Protein AF-A0A3C8C8H2-F1 (afdb_monomer)

Solvent-accessible surface area (backbone atoms only — not comparable to full-atom values): 7443 Å² total; per-residue (Å²): 111,68,68,71,40,81,78,47,74,49,78,58,94,94,39,80,49,74,40,78,46,63,72,47,72,52,88,31,94,86,50,86,67,56,63,61,76,39,79,44,82,46,69,52,79,48,66,48,71,90,78,66,39,55,88,90,48,55,52,71,55,71,81,40,79,45,69,41,78,68,80,78,63,72,58,73,73,54,47,59,62,52,52,51,49,53,52,52,52,50,52,52,49,53,54,50,49,55,53,52,53,50,51,38,46,76,68,65,78,45,84,79,80,78,78,84,130

Secondary structure (DSSP, 8-state):
----EEEEEEEETTEEEEEEE--SS---TTSPP--TTSEEEE--EE--GGGT--TT-SEEPPPEEEEPPPPPPTHHHHHHHHHHHHHHHHHHHHHHHHHHHHHHHHTTSSPPPPPP-

Sequence (117 aa):
EGKVEVVDSIYKQGRVKILFKRSLATEGEFDVQIPTEQFIPVAFLQWAGRDKESDEHMAISTWYYTILKPALPQSLYYMPPIIAAIFVCFQGWVIWMTKRTRKMYDEGKIRRDEVPK

Mean predicted aligned error: 9.24 Å

Nearest PDB structures (foldseek):
  3ako-assembly4_H  TM=2.777E-01  e=4.490E+00  Plant transformation vector pSITEII-4C1
  7liy-assembly1_A  TM=2.899E-01  e=4.227E+00  Porphyridium purpureum
  3ako-assembly2_D  TM=2.857E-01  e=7.719E+00  Plant transformation vector pSITEII-4C1

Radius of gyration: 32.51 Å; Cα contacts (8 Å, |Δi|>4): 106; chains: 1; bounding box: 71×27×81 Å

Foldseek 3Di:
DWDKDFPDWDDDDNDIDTDIDTDQDDDDPPDDHRDAPDWDKDKDWDDDVVVPADDPRTDIGDIDTDHHHDDDPPCVVPVVVVVVVVVVVVVVVVVVVVVVVVVCVVVVVDDDDDDDD

pLDDT: mean 89.85, std 9.24, range [54.38, 98.31]

Structure (mmCIF, N/CA/C/O backbone):
data_AF-A0A3C8C8H2-F1
#
_entry.id   AF-A0A3C8C8H2-F1
#
loop_
_atom_site.group_PDB
_atom_site.id
_atom_site.type_symbol
_atom_site.label_atom_id
_atom_site.label_alt_id
_atom_site.label_comp_id
_atom_site.label_asym_id
_atom_site.label_entity_id
_atom_site.label_seq_id
_atom_site.pdbx_PDB_ins_code
_atom_site.Cartn_x
_atom_site.Cartn_y
_atom_site.Cartn_z
_atom_site.occupancy
_atom_site.B_iso_or_equiv
_atom_site.auth_seq_id
_atom_site.auth_comp_id
_atom_site.auth_asym_id
_atom_site.auth_atom_id
_atom_site.pdbx_PDB_model_num
ATOM 1 N N . GLU A 1 1 ? 18.913 -10.543 -1.395 1.00 54.38 1 GLU A N 1
ATOM 2 C CA . GLU A 1 1 ? 18.556 -9.693 -2.547 1.00 54.38 1 GLU A CA 1
ATOM 3 C C . GLU A 1 1 ? 17.043 -9.525 -2.594 1.00 54.38 1 GLU A C 1
ATOM 5 O O . GLU A 1 1 ? 16.314 -10.517 -2.546 1.00 54.38 1 GLU A O 1
ATOM 10 N N . GLY A 1 2 ? 16.560 -8.286 -2.587 1.00 61.81 2 GLY A N 1
ATOM 11 C CA . GLY A 1 2 ? 15.137 -7.970 -2.654 1.00 61.81 2 GLY A CA 1
ATOM 12 C C . GLY A 1 2 ? 14.495 -8.421 -3.962 1.00 61.81 2 GLY A C 1
ATOM 13 O O . GLY A 1 2 ? 14.489 -7.674 -4.935 1.00 61.81 2 GLY A O 1
ATOM 14 N N . LYS A 1 3 ? 13.929 -9.632 -3.993 1.00 80.62 3 LYS A N 1
ATOM 15 C CA . LYS A 1 3 ? 13.288 -10.186 -5.191 1.00 80.62 3 LYS A CA 1
ATOM 16 C C . LYS A 1 3 ? 12.089 -9.326 -5.610 1.00 80.62 3 LYS A C 1
ATOM 18 O O . LYS A 1 3 ? 11.079 -9.271 -4.907 1.00 80.62 3 LYS A O 1
ATOM 23 N N . VAL A 1 4 ? 12.209 -8.663 -6.758 1.00 88.81 4 VAL A N 1
ATOM 24 C CA . VAL A 1 4 ? 11.093 -7.998 -7.439 1.00 88.81 4 VAL A CA 1
ATOM 25 C C . VAL A 1 4 ? 10.365 -9.037 -8.286 1.00 88.81 4 VAL A C 1
ATOM 27 O O . VAL A 1 4 ? 10.983 -9.782 -9.042 1.00 88.81 4 VAL A O 1
ATOM 30 N N . GLU A 1 5 ? 9.048 -9.091 -8.155 1.00 93.62 5 GLU A N 1
ATOM 31 C CA . GLU A 1 5 ? 8.168 -9.979 -8.904 1.00 93.62 5 GLU A CA 1
ATOM 32 C C . GLU A 1 5 ? 7.292 -9.163 -9.859 1.00 93.62 5 GLU A C 1
ATOM 34 O O . GLU A 1 5 ? 6.744 -8.122 -9.485 1.00 93.62 5 GLU A O 1
ATOM 39 N N . VAL A 1 6 ? 7.140 -9.649 -11.091 1.00 94.12 6 VAL A N 1
ATOM 40 C CA . VAL A 1 6 ? 6.120 -9.153 -12.018 1.00 94.12 6 VAL A CA 1
ATOM 41 C C . VAL A 1 6 ? 4.837 -9.924 -11.740 1.00 94.12 6 VAL A C 1
ATOM 43 O O . VAL A 1 6 ? 4.755 -11.113 -12.027 1.00 94.12 6 VAL A O 1
ATOM 46 N N . VAL A 1 7 ? 3.853 -9.250 -11.151 1.00 96.00 7 VAL A N 1
ATOM 47 C CA . VAL A 1 7 ? 2.585 -9.870 -10.736 1.00 96.00 7 VAL A CA 1
ATOM 48 C C . VAL A 1 7 ? 1.599 -9.944 -11.893 1.00 96.00 7 VAL A C 1
ATOM 50 O O . VAL A 1 7 ? 0.873 -10.922 -12.029 1.00 96.00 7 VAL A O 1
ATOM 53 N N . ASP A 1 8 ? 1.558 -8.897 -12.712 1.00 96.12 8 ASP A N 1
ATOM 54 C CA . ASP A 1 8 ? 0.672 -8.819 -13.867 1.00 96.12 8 ASP A CA 1
ATOM 55 C C . ASP A 1 8 ? 1.330 -7.997 -14.975 1.00 96.12 8 ASP A C 1
ATOM 57 O O . ASP A 1 8 ? 2.101 -7.066 -14.713 1.00 96.12 8 ASP A O 1
ATOM 61 N N . SER A 1 9 ? 1.015 -8.341 -16.219 1.00 96.06 9 SER A N 1
ATOM 62 C CA . SER A 1 9 ? 1.446 -7.596 -17.392 1.00 96.06 9 SER A CA 1
ATOM 63 C C . SER A 1 9 ? 0.412 -7.721 -18.504 1.00 96.06 9 SER A C 1
ATOM 65 O O . SER A 1 9 ? -0.004 -8.819 -18.869 1.00 96.06 9 SER A O 1
ATOM 67 N N . ILE A 1 10 ? 0.002 -6.587 -19.067 1.00 97.31 10 ILE A N 1
ATOM 68 C CA . ILE A 1 10 ? -0.960 -6.549 -20.164 1.00 97.31 10 ILE A CA 1
ATOM 69 C C . ILE A 1 10 ? -0.574 -5.489 -21.187 1.00 97.31 10 ILE A C 1
ATOM 71 O O . ILE A 1 10 ? -0.280 -4.340 -20.852 1.00 97.31 10 ILE A O 1
ATOM 75 N N . TYR A 1 11 ? -0.643 -5.871 -22.459 1.00 95.19 11 TYR A N 1
ATOM 76 C CA . TYR A 1 11 ? -0.641 -4.940 -23.574 1.00 95.19 11 TYR A CA 1
ATOM 77 C C . TYR A 1 11 ? -2.048 -4.839 -24.156 1.00 95.19 11 TYR A C 1
ATOM 79 O O . TYR A 1 11 ? -2.617 -5.828 -24.618 1.00 95.19 11 TYR A O 1
ATOM 87 N N . LYS A 1 12 ? -2.633 -3.641 -24.129 1.00 96.88 12 LYS A N 1
ATOM 88 C CA . LYS A 1 12 ? -3.972 -3.400 -24.674 1.00 96.88 12 LYS A CA 1
ATOM 89 C C . LYS A 1 12 ? -4.060 -2.002 -25.269 1.00 96.88 12 LYS A C 1
ATOM 91 O O . LYS A 1 12 ? -3.781 -1.018 -24.588 1.00 96.88 12 LYS A O 1
ATOM 96 N N . GLN A 1 13 ? -4.492 -1.922 -26.531 1.00 95.62 13 GLN A N 1
ATOM 97 C CA . GLN A 1 13 ? -4.720 -0.660 -27.255 1.00 95.62 13 GLN A CA 1
ATOM 98 C C . GLN A 1 13 ? -3.504 0.285 -27.223 1.00 95.62 13 GLN A C 1
ATOM 100 O O . GLN A 1 13 ? -3.622 1.444 -26.831 1.00 95.62 13 GLN A O 1
ATOM 105 N N . GLY A 1 14 ? -2.317 -0.219 -27.570 1.00 93.75 14 GLY A N 1
ATOM 106 C CA . GLY A 1 14 ? -1.107 0.609 -27.610 1.00 93.75 14 GLY A CA 1
ATOM 107 C C . GLY A 1 14 ? -0.493 0.928 -26.246 1.00 93.75 14 GLY A C 1
ATOM 108 O O . GLY A 1 14 ? 0.501 1.642 -26.197 1.00 93.75 14 GLY A O 1
ATOM 109 N N . ARG A 1 15 ? -1.044 0.411 -25.140 1.00 94.25 15 ARG A N 1
ATOM 110 C CA . ARG A 1 15 ? -0.530 0.655 -23.787 1.00 94.25 15 ARG A CA 1
ATOM 111 C C . ARG A 1 15 ? -0.067 -0.628 -23.127 1.00 94.25 15 ARG A C 1
ATOM 113 O O . ARG A 1 15 ? -0.807 -1.610 -23.093 1.00 94.25 15 ARG A O 1
ATOM 120 N N . VAL A 1 16 ? 1.134 -0.5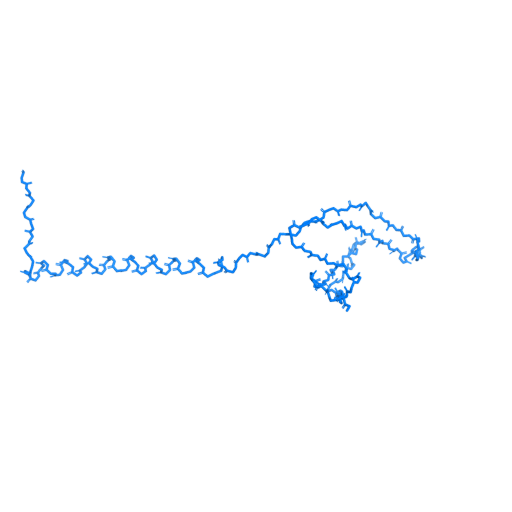69 -22.565 1.00 94.38 16 VAL A N 1
ATOM 121 C CA . VAL A 1 16 ? 1.687 -1.590 -21.678 1.00 94.38 16 VAL A CA 1
ATOM 122 C C . VAL A 1 16 ? 1.365 -1.190 -20.239 1.00 94.38 16 VAL A C 1
ATOM 124 O O . VAL A 1 16 ? 1.574 -0.043 -19.848 1.00 94.38 16 VAL A O 1
ATOM 127 N N . LYS A 1 17 ? 0.838 -2.124 -19.452 1.00 95.50 17 LYS A N 1
ATOM 128 C CA . LYS A 1 17 ? 0.682 -1.988 -18.002 1.00 95.50 17 LYS A CA 1
ATOM 129 C C . LYS A 1 17 ? 1.386 -3.159 -17.344 1.00 95.50 17 LYS A C 1
ATOM 131 O O . LYS A 1 17 ? 1.140 -4.297 -17.732 1.00 95.50 17 LYS A O 1
ATOM 136 N N . ILE A 1 18 ? 2.239 -2.870 -16.370 1.00 95.69 18 ILE A N 1
ATOM 137 C CA . ILE A 1 18 ? 2.987 -3.875 -15.616 1.00 95.69 18 ILE A CA 1
ATOM 138 C C . ILE A 1 18 ? 2.823 -3.557 -14.137 1.00 95.69 18 ILE A C 1
ATOM 140 O O . ILE A 1 18 ? 2.933 -2.396 -13.738 1.00 95.69 18 ILE A O 1
ATO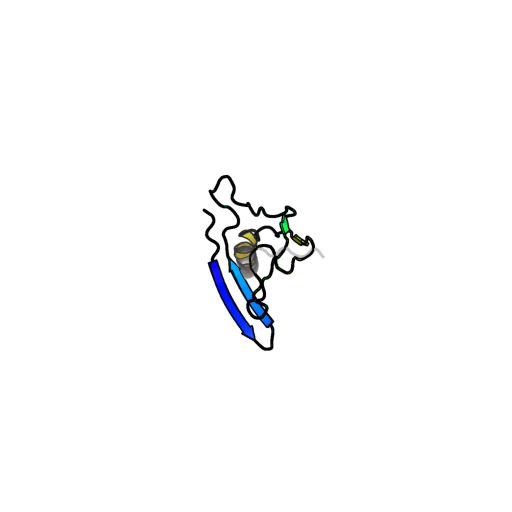M 144 N N . LEU A 1 19 ? 2.553 -4.584 -13.338 1.00 95.88 19 LEU A N 1
ATOM 145 C CA . LEU A 1 19 ? 2.522 -4.486 -11.888 1.00 95.88 19 LEU A CA 1
ATOM 146 C C . LEU A 1 19 ? 3.755 -5.173 -11.307 1.00 95.88 19 LEU A C 1
ATOM 148 O O . LEU A 1 19 ? 3.884 -6.395 -11.369 1.00 95.88 19 LEU A O 1
ATOM 152 N N . PHE A 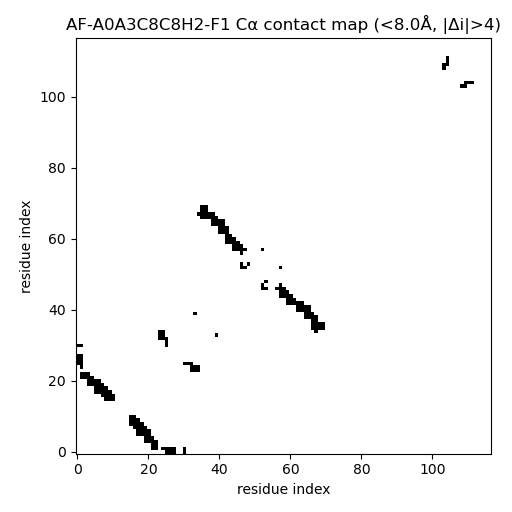1 20 ? 4.632 -4.374 -10.706 1.00 94.56 20 PHE A N 1
ATOM 153 C CA . PHE A 1 20 ? 5.776 -4.862 -9.945 1.00 94.56 20 PHE A CA 1
ATOM 154 C C . PHE A 1 20 ? 5.426 -4.949 -8.463 1.00 94.56 20 PHE A C 1
ATOM 15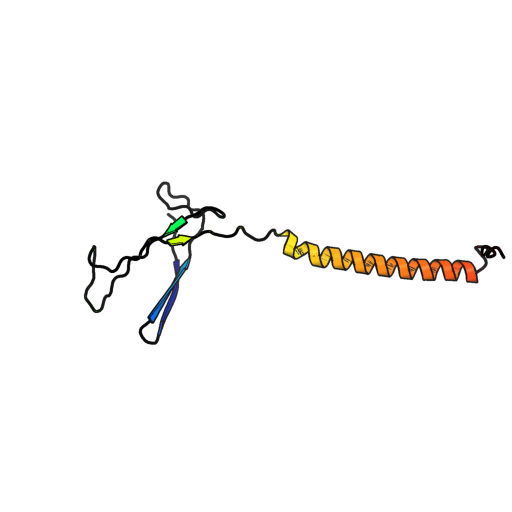6 O O . PHE A 1 20 ? 4.787 -4.053 -7.907 1.00 94.56 20 PHE A O 1
ATOM 163 N N . LYS A 1 21 ? 5.884 -6.012 -7.808 1.00 94.12 21 LYS A N 1
ATOM 164 C CA . LYS A 1 21 ? 5.739 -6.219 -6.370 1.00 94.12 21 LYS A CA 1
ATOM 165 C C . LYS A 1 21 ? 7.087 -6.559 -5.761 1.00 94.12 21 LYS A C 1
ATOM 167 O O . LYS A 1 21 ? 7.837 -7.364 -6.299 1.00 94.12 21 LYS A O 1
ATOM 172 N N . ARG A 1 22 ? 7.381 -5.957 -4.613 1.00 92.25 22 ARG A N 1
ATOM 173 C CA . ARG A 1 22 ? 8.548 -6.277 -3.786 1.00 92.25 22 ARG A CA 1
ATOM 174 C C . ARG A 1 22 ? 8.237 -6.041 -2.314 1.00 92.25 22 ARG A C 1
ATOM 176 O O . ARG A 1 22 ? 7.272 -5.347 -1.992 1.00 92.25 22 ARG A O 1
ATOM 183 N N . SER A 1 23 ? 9.066 -6.600 -1.437 1.00 92.12 23 SER A N 1
ATOM 184 C CA . SER A 1 23 ? 9.060 -6.236 -0.018 1.00 92.12 23 SER A CA 1
ATOM 185 C C . SER A 1 23 ? 9.519 -4.786 0.169 1.00 92.12 23 SER A C 1
ATOM 187 O O . SER A 1 23 ? 10.383 -4.308 -0.572 1.00 92.12 23 SER A O 1
ATOM 189 N N . LEU A 1 24 ? 8.947 -4.104 1.167 1.00 91.00 24 LEU A N 1
ATOM 190 C CA . LEU A 1 24 ? 9.344 -2.747 1.560 1.00 91.00 24 LEU A CA 1
ATOM 191 C C . LEU A 1 24 ? 10.729 -2.721 2.218 1.00 91.00 24 LEU A C 1
ATOM 193 O O . LEU A 1 24 ? 11.495 -1.788 1.992 1.00 91.00 24 LEU A O 1
ATOM 197 N N . ALA A 1 25 ? 11.033 -3.753 3.009 1.00 90.00 25 ALA A N 1
ATOM 198 C CA . ALA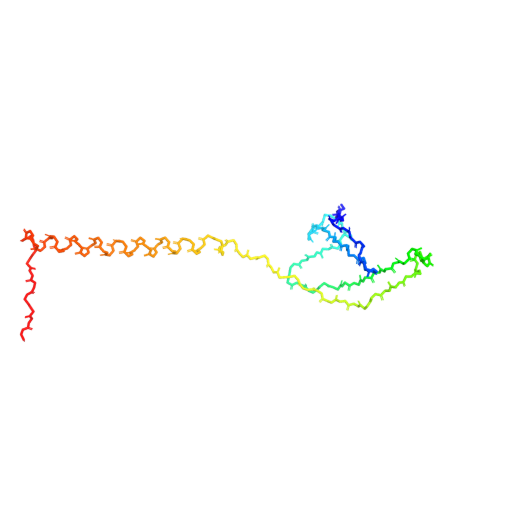 A 1 25 ? 12.324 -3.950 3.654 1.00 90.00 25 ALA A CA 1
ATOM 199 C C . ALA A 1 25 ? 13.044 -5.151 3.033 1.00 90.00 25 ALA A C 1
ATOM 201 O O . ALA A 1 25 ? 12.429 -6.197 2.787 1.00 90.00 25 ALA A O 1
ATOM 202 N N . THR A 1 26 ? 14.335 -4.992 2.770 1.00 89.31 26 THR A N 1
ATOM 203 C CA . THR A 1 26 ? 15.181 -5.969 2.076 1.00 89.31 26 THR A CA 1
ATOM 204 C C . THR A 1 26 ? 16.527 -6.116 2.779 1.00 89.31 26 THR A C 1
ATOM 206 O O . THR A 1 26 ? 17.034 -5.156 3.344 1.00 89.31 26 THR A O 1
ATOM 209 N N . GLU A 1 27 ? 17.104 -7.317 2.760 1.00 85.56 27 GLU A N 1
ATOM 210 C CA . GLU A 1 27 ? 18.305 -7.649 3.549 1.00 85.56 27 GLU A CA 1
ATOM 211 C C . GLU A 1 27 ? 19.635 -7.271 2.871 1.00 85.56 27 GLU A C 1
ATOM 213 O O . GLU A 1 27 ? 20.686 -7.374 3.496 1.00 85.56 27 GLU A O 1
ATOM 218 N N . GLY A 1 28 ? 19.625 -6.870 1.594 1.00 85.06 28 GLY A N 1
ATOM 219 C CA . GLY A 1 28 ? 20.847 -6.490 0.885 1.00 85.06 28 GLY A CA 1
ATOM 220 C C . GLY A 1 28 ? 21.398 -5.145 1.361 1.00 85.06 28 GLY A C 1
ATOM 221 O O . GLY A 1 28 ? 20.648 -4.180 1.481 1.00 85.06 28 GLY A O 1
ATOM 222 N N . GLU A 1 29 ? 22.714 -5.070 1.572 1.00 82.31 29 GLU A N 1
ATOM 223 C CA . GLU A 1 29 ? 23.415 -3.851 2.015 1.00 82.31 29 GLU A CA 1
ATOM 224 C C . GLU A 1 29 ? 23.186 -2.659 1.070 1.00 82.31 29 GLU A C 1
ATOM 226 O O . GLU A 1 29 ? 23.009 -1.529 1.518 1.00 82.31 29 GLU A O 1
ATOM 231 N N . PHE A 1 30 ? 23.118 -2.925 -0.237 1.00 85.62 30 PHE A N 1
ATOM 232 C CA . PHE A 1 30 ? 22.877 -1.919 -1.276 1.00 85.62 30 PHE A CA 1
ATOM 233 C C . PHE A 1 30 ? 21.430 -1.911 -1.794 1.00 85.62 30 PHE A C 1
ATOM 235 O O . PHE A 1 30 ? 21.124 -1.200 -2.753 1.00 85.62 30 PHE A O 1
ATOM 242 N N . ASP A 1 31 ? 20.526 -2.690 -1.188 1.00 88.06 31 ASP A N 1
ATOM 243 C CA . ASP A 1 31 ? 19.129 -2.711 -1.615 1.00 88.06 31 ASP A CA 1
ATOM 244 C C . ASP A 1 31 ? 18.402 -1.449 -1.130 1.00 88.06 31 ASP A C 1
ATOM 246 O O . ASP A 1 31 ? 18.426 -1.094 0.053 1.00 88.06 31 ASP A O 1
ATOM 250 N N . VAL A 1 32 ? 17.674 -0.804 -2.045 1.00 88.25 32 VAL A N 1
ATOM 251 C CA . VAL A 1 32 ? 16.821 0.344 -1.719 1.00 88.25 32 VAL A CA 1
ATOM 252 C C . VAL A 1 32 ? 15.709 -0.082 -0.760 1.00 88.25 32 VAL A C 1
ATOM 254 O O . VAL A 1 32 ? 14.882 -0.939 -1.087 1.00 88.25 32 VAL A O 1
ATOM 257 N N . GLN A 1 33 ? 15.674 0.565 0.404 1.00 90.75 33 GLN A N 1
ATOM 258 C CA . GLN A 1 33 ? 14.634 0.398 1.415 1.00 90.75 33 GLN A CA 1
ATOM 259 C C . GLN A 1 33 ? 13.490 1.382 1.165 1.00 90.75 33 GLN A C 1
ATOM 261 O O . GLN A 1 33 ? 13.719 2.528 0.777 1.00 90.75 33 GLN A O 1
ATOM 266 N N . ILE A 1 34 ? 12.256 0.947 1.416 1.00 91.50 34 ILE A N 1
ATOM 267 C CA . ILE A 1 34 ? 11.047 1.733 1.152 1.00 91.50 34 ILE A CA 1
ATOM 268 C C . ILE A 1 34 ? 10.275 1.937 2.471 1.00 91.50 34 ILE A C 1
ATOM 270 O O . ILE A 1 34 ? 9.279 1.251 2.719 1.00 91.50 34 ILE A O 1
ATOM 274 N N . PRO A 1 35 ? 10.735 2.840 3.358 1.00 91.00 35 PRO A N 1
ATOM 275 C CA . PRO A 1 35 ? 10.059 3.117 4.622 1.00 91.00 35 PRO A CA 1
ATOM 276 C C . PRO A 1 35 ? 8.728 3.854 4.417 1.00 91.00 35 PRO A C 1
ATOM 278 O O . PRO A 1 35 ? 8.549 4.633 3.480 1.00 91.00 35 PRO A O 1
ATOM 281 N N . THR A 1 36 ? 7.780 3.631 5.326 1.00 92.38 36 THR A N 1
ATOM 282 C CA . THR A 1 36 ? 6.539 4.415 5.381 1.00 92.38 36 THR A CA 1
ATOM 283 C C . THR A 1 36 ? 6.807 5.823 5.908 1.00 92.38 36 THR A C 1
ATOM 285 O O . THR A 1 36 ? 7.749 6.027 6.667 1.00 92.38 36 THR A O 1
ATOM 288 N N . GLU A 1 37 ? 5.962 6.784 5.527 1.00 91.88 37 GLU A N 1
ATOM 289 C CA . GLU A 1 37 ? 6.001 8.186 5.988 1.00 91.88 37 GLU A CA 1
ATOM 290 C C . GLU A 1 37 ? 7.242 8.995 5.583 1.00 91.88 37 GLU A C 1
ATOM 292 O O . GLU A 1 37 ? 7.404 10.135 6.011 1.00 91.88 37 GLU A O 1
ATOM 297 N N . GLN A 1 38 ? 8.093 8.453 4.715 1.00 92.69 38 GLN A N 1
ATOM 298 C CA . GLN A 1 38 ? 9.247 9.163 4.172 1.00 92.69 38 GLN A CA 1
ATOM 299 C C . GLN A 1 38 ? 9.074 9.397 2.673 1.00 92.69 38 GLN A C 1
ATOM 301 O O . GLN A 1 38 ? 8.413 8.623 1.976 1.00 92.69 38 GLN A O 1
ATOM 306 N N . PHE A 1 39 ? 9.664 10.485 2.177 1.00 93.19 39 PHE A N 1
ATOM 307 C CA . PHE A 1 39 ? 9.675 10.783 0.751 1.00 93.19 39 PHE A CA 1
ATOM 308 C C . PHE A 1 39 ? 10.710 9.926 0.038 1.00 93.19 39 PHE A C 1
ATOM 310 O O . PHE A 1 39 ? 11.895 9.964 0.364 1.00 93.19 39 PHE A O 1
ATOM 317 N N . ILE A 1 40 ? 10.251 9.199 -0.973 1.00 93.50 40 ILE A N 1
ATOM 318 C CA . ILE A 1 40 ? 11.075 8.303 -1.772 1.00 93.50 40 ILE A CA 1
ATOM 319 C C . ILE A 1 40 ? 11.106 8.850 -3.201 1.00 93.50 40 ILE A C 1
ATOM 321 O O . ILE A 1 40 ? 10.058 8.875 -3.862 1.00 93.50 40 ILE A O 1
ATOM 325 N N . PRO A 1 41 ? 12.268 9.329 -3.677 1.00 94.38 41 PRO A N 1
ATOM 326 C CA . PRO A 1 41 ? 12.422 9.767 -5.054 1.00 94.38 41 PRO A CA 1
ATOM 327 C C . PRO A 1 41 ? 12.456 8.552 -5.990 1.00 94.38 41 PRO A C 1
ATOM 329 O O . PRO A 1 41 ? 13.199 7.599 -5.767 1.00 94.38 41 PRO A O 1
ATOM 332 N N . VAL A 1 42 ? 11.651 8.591 -7.048 1.00 94.00 42 VAL A N 1
ATOM 333 C CA . VAL A 1 42 ? 11.526 7.526 -8.049 1.00 94.00 42 VAL A CA 1
ATOM 334 C C . VAL A 1 42 ? 11.593 8.137 -9.446 1.00 94.00 42 VAL A C 1
ATOM 336 O O . VAL A 1 42 ? 10.964 9.161 -9.712 1.00 94.00 42 VAL A O 1
ATOM 339 N N . ALA A 1 43 ? 12.326 7.488 -10.345 1.00 95.81 43 ALA A N 1
ATOM 340 C CA . ALA A 1 43 ? 12.332 7.775 -11.774 1.00 95.81 43 ALA A CA 1
ATOM 341 C C . ALA A 1 43 ? 12.121 6.472 -12.553 1.00 95.81 43 ALA A C 1
ATOM 343 O O . ALA A 1 43 ? 12.453 5.387 -12.070 1.00 95.81 43 ALA A O 1
ATOM 344 N N . PHE A 1 44 ? 11.552 6.583 -13.749 1.00 94.44 44 PHE A N 1
ATOM 345 C CA . PHE A 1 44 ? 11.248 5.452 -14.615 1.00 94.44 44 PHE A CA 1
ATOM 346 C C . PHE A 1 44 ? 12.054 5.543 -15.900 1.00 94.44 44 PHE A C 1
ATOM 348 O O . PHE A 1 44 ? 12.200 6.617 -16.483 1.00 94.44 44 PHE A O 1
ATOM 355 N N . LEU A 1 45 ? 12.552 4.389 -16.321 1.00 95.31 45 LEU A N 1
ATOM 356 C CA . LEU A 1 45 ? 13.334 4.199 -17.526 1.00 95.31 45 LEU A CA 1
ATOM 357 C C . LEU A 1 45 ? 12.563 3.215 -18.411 1.00 95.31 45 LEU A C 1
ATOM 359 O O . LEU A 1 45 ? 12.082 2.188 -17.921 1.00 95.31 45 LEU A O 1
ATOM 363 N N . GLN A 1 46 ? 12.379 3.554 -19.685 1.00 95.12 46 GLN A N 1
ATOM 364 C CA . GLN A 1 46 ? 11.574 2.779 -20.624 1.00 95.12 46 GLN A CA 1
ATOM 365 C C . GLN A 1 46 ? 12.329 2.574 -21.934 1.00 95.12 46 GLN A C 1
ATOM 367 O O . GLN A 1 46 ? 12.703 3.543 -22.586 1.00 95.12 46 GLN A O 1
ATOM 372 N N . TRP A 1 47 ? 12.413 1.314 -22.358 1.00 95.69 47 TRP A N 1
ATOM 373 C CA . TRP A 1 47 ? 12.931 0.913 -23.662 1.00 95.69 47 TRP A CA 1
ATOM 374 C C . TRP A 1 47 ? 11.801 0.450 -24.586 1.00 95.69 47 TRP A C 1
ATOM 376 O O . TRP A 1 47 ? 10.943 -0.356 -24.202 1.00 95.69 47 TRP A O 1
ATOM 386 N N . ALA A 1 48 ? 11.812 0.927 -25.825 1.00 93.50 48 ALA A N 1
ATOM 387 C CA . ALA A 1 48 ? 10.937 0.500 -26.903 1.00 93.50 48 ALA A CA 1
ATOM 388 C C . ALA A 1 48 ? 11.622 -0.555 -27.786 1.00 93.50 48 ALA A C 1
ATOM 390 O O . ALA A 1 48 ? 12.406 -0.254 -28.685 1.00 93.50 48 ALA A O 1
ATOM 391 N N . GLY A 1 49 ? 11.238 -1.823 -27.611 1.00 91.25 49 GLY A N 1
ATOM 392 C CA . GLY A 1 49 ? 11.784 -2.918 -28.423 1.00 91.25 49 GLY A CA 1
ATOM 393 C C . GLY A 1 49 ? 11.514 -2.785 -29.932 1.00 91.25 49 GLY A C 1
ATOM 394 O O . GLY A 1 49 ? 12.307 -3.262 -30.739 1.00 91.25 49 GLY A O 1
ATOM 395 N N . ARG A 1 50 ? 10.431 -2.101 -30.338 1.00 90.94 50 ARG A N 1
ATOM 396 C CA . ARG A 1 50 ? 10.133 -1.824 -31.758 1.00 90.94 50 ARG A CA 1
ATOM 397 C C . ARG A 1 50 ? 11.203 -0.945 -32.409 1.00 90.94 50 ARG A C 1
ATOM 399 O O . ARG A 1 50 ? 11.544 -1.181 -33.566 1.00 90.94 50 ARG A O 1
ATOM 406 N N . ASP A 1 51 ? 11.732 0.007 -31.651 1.00 93.00 51 ASP A N 1
ATOM 407 C CA . ASP A 1 51 ? 12.732 0.969 -32.113 1.00 93.00 51 ASP A CA 1
ATOM 408 C C . ASP A 1 51 ? 14.162 0.489 -31.815 1.00 93.00 51 ASP A C 1
ATOM 410 O O . ASP A 1 51 ? 15.128 1.194 -32.087 1.00 93.00 51 ASP A O 1
ATOM 414 N N . LYS A 1 52 ? 14.297 -0.760 -31.333 1.00 94.69 52 LYS A N 1
ATOM 415 C CA . LYS A 1 52 ? 15.564 -1.411 -30.965 1.00 94.69 52 LYS A CA 1
ATOM 416 C C . LYS A 1 52 ? 16.355 -0.621 -29.918 1.00 94.69 52 LYS A C 1
ATOM 418 O O . LYS A 1 52 ? 17.581 -0.637 -29.931 1.00 94.69 52 LYS A O 1
ATOM 423 N N . GLU A 1 53 ? 15.643 0.048 -29.019 1.00 96.44 53 GLU A N 1
ATOM 424 C CA . GLU A 1 53 ? 16.234 0.721 -27.867 1.00 96.44 53 GLU A CA 1
ATOM 425 C C . GLU A 1 53 ? 16.890 -0.302 -26.925 1.00 96.44 53 GLU A C 1
ATOM 427 O O . GLU A 1 53 ? 16.269 -1.300 -26.547 1.00 96.44 53 GLU A O 1
ATOM 432 N N . SER A 1 54 ? 18.145 -0.049 -26.549 1.00 94.31 54 SER A N 1
ATOM 433 C CA . SER A 1 54 ? 18.920 -0.831 -25.580 1.00 94.31 54 SER A CA 1
ATOM 434 C C . SER A 1 54 ? 19.870 0.075 -24.798 1.00 94.31 54 SER A C 1
ATOM 436 O O . SER A 1 54 ? 20.166 1.195 -25.221 1.00 94.31 54 SER A O 1
ATOM 438 N N . ASP A 1 55 ? 20.355 -0.424 -23.662 1.00 92.12 55 ASP A N 1
ATOM 439 C CA . ASP A 1 55 ? 21.381 0.240 -22.848 1.00 92.12 55 ASP A CA 1
ATOM 440 C C . ASP A 1 55 ? 20.970 1.675 -22.492 1.00 92.12 55 ASP A C 1
ATOM 442 O O . ASP A 1 55 ? 19.870 1.849 -21.978 1.00 92.12 55 ASP A O 1
ATOM 446 N N . GLU A 1 56 ? 21.786 2.698 -22.764 1.00 93.44 56 GLU A N 1
ATOM 447 C CA . GLU A 1 56 ? 21.483 4.107 -22.465 1.00 93.44 56 GLU A CA 1
ATOM 448 C C . GLU A 1 56 ? 20.478 4.762 -23.432 1.00 93.44 56 GLU A C 1
ATOM 450 O O . GLU A 1 56 ? 20.006 5.871 -23.171 1.00 93.44 56 GLU A O 1
ATOM 455 N N . HIS A 1 57 ? 20.122 4.097 -24.536 1.00 95.44 57 HIS A N 1
ATOM 456 C CA . HIS A 1 57 ? 19.137 4.606 -25.491 1.00 95.44 57 HIS A CA 1
ATOM 457 C C . HIS A 1 57 ? 17.733 4.250 -25.015 1.00 95.44 57 HIS A C 1
ATOM 459 O O . HIS A 1 57 ? 17.217 3.180 -25.328 1.00 95.44 57 HIS A O 1
ATOM 465 N N . MET A 1 58 ? 17.137 5.145 -24.229 1.00 96.06 58 MET A N 1
ATOM 466 C CA . MET A 1 58 ? 15.826 4.939 -23.617 1.00 96.06 58 MET A CA 1
ATOM 467 C C . MET A 1 58 ? 15.126 6.264 -23.305 1.00 96.06 58 MET A C 1
ATOM 469 O O . MET A 1 58 ? 15.760 7.318 -23.206 1.00 96.06 58 MET A O 1
ATOM 473 N N . ALA A 1 59 ? 13.824 6.202 -23.045 1.00 95.31 59 ALA A N 1
ATOM 474 C CA . ALA A 1 59 ? 13.095 7.312 -22.447 1.00 95.31 59 ALA A CA 1
ATOM 475 C C . ALA A 1 59 ? 13.258 7.311 -20.916 1.00 95.31 59 ALA A C 1
ATOM 477 O O . ALA A 1 59 ? 13.135 6.270 -20.268 1.00 95.31 59 ALA A O 1
ATOM 478 N N . ILE A 1 60 ? 13.490 8.488 -20.328 1.00 96.25 60 ILE A N 1
ATOM 479 C CA . ILE A 1 60 ? 13.640 8.680 -18.878 1.00 96.25 60 ILE A CA 1
ATOM 480 C C . ILE A 1 60 ? 12.587 9.682 -18.395 1.00 96.25 60 ILE A C 1
ATOM 482 O O . ILE A 1 60 ? 12.362 10.715 -19.028 1.00 96.25 60 ILE A O 1
ATOM 486 N N . SER A 1 61 ? 11.928 9.388 -17.275 1.00 96.69 61 SER A N 1
ATOM 487 C CA . SER A 1 61 ? 10.971 10.307 -16.652 1.00 96.69 61 SER A CA 1
ATOM 488 C C . SER A 1 61 ? 11.655 11.398 -15.823 1.00 96.69 61 SER A C 1
ATOM 490 O O . SER A 1 61 ? 12.811 11.287 -15.423 1.00 96.69 61 SER A O 1
ATOM 492 N N . THR A 1 62 ? 10.902 12.433 -15.448 1.00 96.81 62 THR A N 1
ATOM 493 C CA . THR A 1 62 ? 11.300 13.307 -14.336 1.00 96.81 62 THR A CA 1
ATOM 494 C C . THR A 1 62 ? 11.267 12.547 -13.006 1.00 96.81 62 THR A C 1
ATOM 496 O O . THR A 1 62 ? 10.664 11.475 -12.904 1.00 96.81 62 THR A O 1
ATOM 499 N N . TRP A 1 63 ? 11.866 13.130 -11.968 1.00 96.75 63 TRP A N 1
ATOM 500 C CA . TRP A 1 63 ? 11.780 12.614 -10.603 1.00 96.75 63 TRP A CA 1
ATOM 501 C C . TRP A 1 63 ? 10.379 12.805 -10.015 1.00 96.75 63 TRP A C 1
ATOM 503 O O . TRP A 1 63 ? 9.824 13.903 -10.048 1.00 96.75 63 TRP A O 1
ATOM 513 N N . TYR A 1 64 ? 9.838 11.739 -9.432 1.00 95.75 64 TYR A N 1
ATOM 514 C CA . TYR A 1 64 ? 8.612 11.747 -8.642 1.00 95.75 64 TYR A CA 1
ATOM 515 C C . TYR A 1 64 ? 8.942 11.496 -7.177 1.00 95.75 64 TYR A C 1
ATOM 517 O O . TYR A 1 64 ? 9.715 10.599 -6.859 1.00 95.75 64 TYR A O 1
ATOM 525 N N . TYR A 1 65 ? 8.315 12.244 -6.275 1.00 94.06 65 TYR A N 1
ATOM 526 C CA . TYR A 1 65 ? 8.436 12.019 -4.837 1.00 94.06 65 TYR A CA 1
ATOM 527 C C . TYR A 1 65 ? 7.184 11.306 -4.347 1.00 94.06 65 TYR A C 1
ATOM 529 O O . TYR A 1 65 ? 6.098 11.884 -4.324 1.00 94.06 65 TYR A O 1
ATOM 537 N N . THR A 1 66 ? 7.336 10.037 -3.983 1.00 91.31 66 THR A N 1
ATOM 538 C CA . THR A 1 66 ? 6.233 9.212 -3.481 1.00 91.31 66 THR A CA 1
ATOM 539 C C . THR A 1 66 ? 6.349 9.069 -1.972 1.00 91.31 66 THR A C 1
ATOM 541 O O . THR A 1 66 ? 7.448 8.928 -1.444 1.00 91.31 66 THR A O 1
ATOM 544 N N . ILE A 1 67 ? 5.213 9.091 -1.280 1.00 94.00 67 ILE A N 1
ATOM 545 C CA . ILE A 1 67 ? 5.126 8.822 0.155 1.00 94.00 67 ILE A CA 1
ATOM 546 C C . ILE A 1 67 ? 4.157 7.667 0.393 1.00 94.00 67 ILE A C 1
ATOM 548 O O . ILE A 1 67 ? 3.058 7.632 -0.165 1.00 94.00 67 ILE A O 1
ATOM 552 N N . LEU A 1 68 ? 4.566 6.711 1.223 1.00 92.81 68 LEU A N 1
ATOM 553 C CA . LEU A 1 68 ? 3.710 5.608 1.639 1.00 92.81 68 LEU A CA 1
ATOM 554 C C . LEU A 1 68 ? 3.003 5.952 2.943 1.00 92.81 68 LEU A C 1
ATOM 556 O O . LEU A 1 68 ? 3.637 6.327 3.930 1.00 92.81 68 LEU A O 1
ATOM 560 N N . LYS A 1 69 ? 1.684 5.768 2.960 1.00 90.75 69 LYS A N 1
ATOM 561 C CA . LYS A 1 69 ? 0.895 5.848 4.188 1.00 90.75 69 LYS A CA 1
ATOM 562 C C . LYS A 1 69 ? 1.247 4.660 5.100 1.00 90.75 69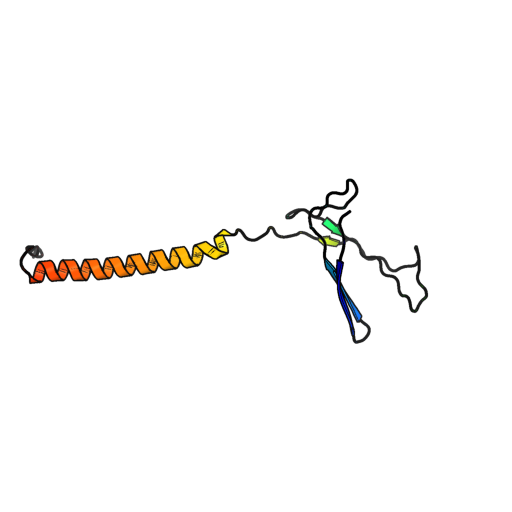 LYS A C 1
ATOM 564 O O . LYS A 1 69 ? 1.428 3.556 4.579 1.00 90.75 69 LYS A O 1
ATOM 569 N N . PRO A 1 70 ? 1.313 4.839 6.431 1.00 89.81 70 PRO A N 1
ATOM 570 C CA . PRO A 1 70 ? 1.482 3.720 7.349 1.00 89.81 70 PRO A 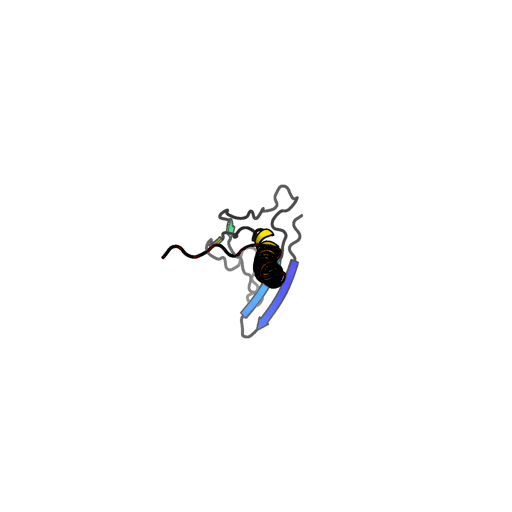CA 1
ATOM 571 C C . PRO A 1 70 ? 0.315 2.735 7.231 1.00 89.81 70 PRO A C 1
ATOM 573 O O . PRO A 1 70 ? -0.803 3.094 6.836 1.00 89.81 70 PRO A O 1
ATOM 576 N N . ALA A 1 71 ? 0.573 1.485 7.611 1.00 87.62 71 ALA A N 1
ATOM 577 C CA . ALA A 1 71 ? -0.477 0.486 7.729 1.00 87.62 71 ALA A CA 1
ATOM 578 C C . ALA A 1 71 ? -1.540 0.952 8.735 1.00 87.62 71 ALA A C 1
ATOM 580 O O . ALA A 1 71 ? -1.230 1.558 9.762 1.00 87.62 71 ALA A O 1
ATOM 581 N N . LEU A 1 72 ? -2.808 0.662 8.437 1.00 88.81 72 LEU A N 1
ATOM 582 C CA . LEU A 1 72 ? -3.890 0.948 9.372 1.00 88.81 72 LEU A CA 1
ATOM 583 C C . LEU A 1 72 ? -3.675 0.141 10.661 1.00 88.81 72 LEU A C 1
ATOM 585 O O . LEU A 1 72 ? -3.313 -1.039 10.581 1.00 88.81 72 LEU A O 1
ATOM 589 N N . PRO A 1 73 ? -3.913 0.738 11.841 1.00 90.38 73 PRO A N 1
ATOM 590 C CA . PRO A 1 73 ? -3.761 0.018 13.091 1.00 90.38 73 PRO A CA 1
ATOM 591 C C . PRO A 1 73 ? -4.752 -1.148 13.124 1.00 90.38 73 PRO A C 1
ATOM 593 O O . PRO A 1 73 ? -5.916 -1.001 12.742 1.00 90.38 73 PRO A O 1
ATOM 596 N N . GLN A 1 74 ? -4.306 -2.308 13.614 1.00 90.06 74 GLN A N 1
ATOM 597 C CA . GLN A 1 74 ? -5.158 -3.500 13.704 1.00 90.06 74 GLN A CA 1
ATOM 598 C C . GLN A 1 74 ? -6.418 -3.248 14.545 1.00 90.06 74 GLN A C 1
ATOM 600 O O . GLN A 1 74 ? -7.453 -3.865 14.293 1.00 90.06 74 GLN A O 1
ATOM 605 N N . SER A 1 75 ? -6.355 -2.290 15.480 1.00 90.44 75 SER A N 1
ATOM 606 C CA . SER A 1 75 ? -7.492 -1.836 16.287 1.00 90.44 75 SER A CA 1
ATOM 607 C C . SER A 1 75 ? -8.704 -1.437 15.477 1.00 90.44 75 SER A C 1
ATOM 609 O O . SER A 1 75 ? -9.822 -1.684 15.919 1.00 90.44 75 SER A O 1
ATOM 611 N N . LEU A 1 76 ? -8.513 -0.924 14.265 1.00 92.50 76 LEU A N 1
ATOM 612 C CA . LEU A 1 76 ? -9.624 -0.536 13.411 1.00 92.50 76 LEU A CA 1
ATOM 613 C C . LEU A 1 76 ? -10.522 -1.726 13.025 1.00 92.50 76 LEU A C 1
ATOM 615 O O . LEU A 1 76 ? -11.710 -1.528 12.791 1.00 92.50 76 LEU A O 1
ATOM 619 N N . TYR A 1 77 ? -9.992 -2.954 13.002 1.00 93.19 77 TYR A N 1
ATOM 620 C CA . TYR A 1 77 ? -10.763 -4.148 12.645 1.00 93.19 77 TYR A CA 1
ATOM 621 C C . TYR A 1 77 ? -11.569 -4.718 13.818 1.00 93.19 77 TYR A C 1
ATOM 623 O O . TYR A 1 77 ? -12.708 -5.140 13.627 1.00 93.19 77 TYR A O 1
ATOM 631 N N . TYR A 1 78 ? -11.009 -4.733 15.033 1.00 94.19 78 TYR A N 1
ATOM 632 C CA . TYR A 1 78 ? -11.654 -5.371 16.191 1.00 94.19 78 TYR A CA 1
ATOM 633 C C . TYR A 1 78 ? -12.398 -4.398 17.109 1.00 94.19 78 TYR A C 1
ATOM 635 O O . TYR A 1 78 ? -13.335 -4.794 17.798 1.00 94.19 78 TYR A O 1
ATOM 643 N N . MET A 1 79 ? -12.030 -3.119 17.125 1.00 96.31 79 MET A N 1
ATOM 644 C CA . MET A 1 79 ? -12.631 -2.142 18.029 1.00 96.31 79 MET A CA 1
ATOM 645 C C . MET A 1 79 ? -14.112 -1.853 17.710 1.00 96.31 79 MET A C 1
ATOM 647 O O . MET A 1 79 ? -14.908 -1.851 18.652 1.00 96.31 79 MET A O 1
ATOM 651 N N . PRO A 1 80 ? -14.546 -1.698 16.438 1.00 96.94 80 PRO A N 1
ATOM 652 C CA . PRO A 1 80 ? -15.961 -1.494 16.123 1.00 96.94 80 PRO A CA 1
ATOM 653 C C . PRO A 1 80 ? -16.900 -2.618 16.606 1.00 96.94 80 PRO A C 1
ATOM 655 O O . PRO A 1 80 ? -17.870 -2.297 17.296 1.00 96.94 80 PRO A O 1
ATOM 658 N N . PRO A 1 81 ? -16.649 -3.918 16.330 1.00 96.94 81 PRO A N 1
ATOM 659 C CA . PRO A 1 81 ? -17.535 -4.976 16.813 1.00 96.94 81 PRO A CA 1
ATOM 660 C C . PRO A 1 81 ? -17.516 -5.110 18.340 1.00 96.94 81 PRO A C 1
ATOM 662 O O . PRO A 1 81 ? -18.561 -5.380 18.929 1.00 96.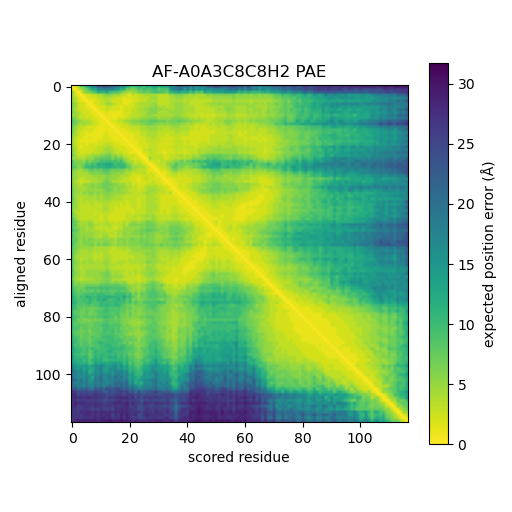94 81 PRO A O 1
ATOM 665 N N . ILE A 1 82 ? -16.377 -4.865 19.001 1.00 97.69 82 ILE A N 1
ATOM 666 C CA . ILE A 1 82 ? -16.296 -4.871 20.471 1.00 97.69 82 ILE A CA 1
ATOM 667 C C . ILE A 1 82 ? -17.177 -3.768 21.066 1.00 97.69 82 ILE A C 1
ATOM 669 O O . ILE A 1 82 ? -17.982 -4.041 21.955 1.00 97.69 82 ILE A O 1
ATOM 673 N N . ILE A 1 83 ? -17.068 -2.535 20.563 1.00 97.75 83 ILE A N 1
ATOM 674 C CA . ILE A 1 83 ? -17.883 -1.408 21.041 1.00 97.75 83 ILE A CA 1
ATOM 675 C C . ILE A 1 83 ? -19.368 -1.679 20.792 1.00 97.75 83 ILE A C 1
ATOM 677 O O . ILE A 1 83 ? -20.187 -1.449 21.681 1.00 97.75 83 ILE A O 1
ATOM 681 N N . ALA A 1 84 ? -19.718 -2.218 19.622 1.00 97.94 84 ALA A N 1
ATOM 682 C CA . ALA A 1 84 ? -21.092 -2.593 19.308 1.00 97.94 84 ALA A CA 1
ATOM 683 C C . ALA A 1 84 ? -21.632 -3.655 20.282 1.00 97.94 84 ALA A C 1
ATOM 685 O O . ALA A 1 84 ? -22.740 -3.509 20.798 1.00 97.94 84 ALA A O 1
ATOM 686 N N . ALA A 1 85 ? -20.840 -4.685 20.593 1.00 98.06 85 ALA A N 1
ATOM 687 C CA . ALA A 1 85 ? -21.222 -5.723 21.545 1.00 98.06 85 ALA A CA 1
ATOM 688 C C . ALA A 1 85 ? -21.422 -5.154 22.957 1.00 98.06 85 ALA A C 1
ATOM 690 O O . ALA A 1 85 ? -22.439 -5.431 23.590 1.00 98.06 85 ALA A O 1
ATOM 691 N N . ILE A 1 86 ? -20.498 -4.311 23.431 1.00 98.19 86 ILE A N 1
ATOM 692 C CA . ILE A 1 86 ? -20.617 -3.634 24.731 1.00 98.19 86 ILE A CA 1
ATOM 693 C C . ILE A 1 86 ? -21.894 -2.792 24.777 1.00 98.19 86 ILE A C 1
ATOM 695 O O . ILE A 1 86 ? -22.645 -2.871 25.748 1.00 98.19 86 ILE A O 1
ATOM 699 N N . PHE A 1 87 ? -22.171 -2.028 23.721 1.00 98.31 87 PHE A N 1
ATOM 700 C CA . PHE A 1 87 ? -23.349 -1.173 23.638 1.00 98.31 87 PHE A CA 1
ATOM 701 C C . PHE A 1 87 ? -24.657 -1.977 23.696 1.00 98.31 87 PHE A C 1
ATOM 703 O O . PHE A 1 87 ? -25.548 -1.652 24.483 1.00 98.31 87 PHE A O 1
ATOM 710 N N . VAL A 1 88 ? -24.755 -3.071 22.935 1.00 98.00 88 VAL A N 1
ATOM 711 C CA . VAL A 1 88 ? -25.933 -3.956 22.932 1.00 98.00 88 VAL A CA 1
ATOM 712 C C . VAL A 1 88 ? -26.105 -4.664 24.278 1.00 98.00 88 VAL A C 1
ATOM 714 O O . VAL A 1 88 ? -27.211 -4.690 24.821 1.00 98.00 88 VAL A O 1
ATOM 717 N N . CYS A 1 89 ? -25.025 -5.194 24.859 1.00 97.69 89 CYS A N 1
ATOM 718 C CA . CYS A 1 89 ? -25.052 -5.822 26.180 1.00 97.69 89 CYS A CA 1
ATOM 719 C C . CYS A 1 89 ? -25.498 -4.836 27.264 1.00 97.69 89 CYS A C 1
ATOM 721 O O . CYS A 1 89 ? -26.310 -5.188 28.120 1.00 97.69 89 CYS A O 1
ATOM 723 N N . PHE A 1 90 ? -25.018 -3.591 27.206 1.00 97.94 90 PHE A N 1
ATOM 724 C CA . PHE A 1 90 ? -25.411 -2.543 28.139 1.00 97.94 90 PHE A CA 1
ATOM 725 C C . PHE A 1 90 ? -26.904 -2.211 28.024 1.00 97.94 90 PHE A C 1
ATOM 727 O O . PHE A 1 90 ? -27.609 -2.202 29.032 1.00 97.94 90 PHE A O 1
ATOM 734 N N . GLN A 1 91 ? -27.424 -2.023 26.808 1.00 97.38 91 GLN A N 1
ATOM 735 C CA . GLN A 1 91 ? -28.857 -1.797 26.597 1.00 97.38 91 GLN A CA 1
ATOM 736 C C . GLN A 1 91 ? -29.706 -2.985 27.071 1.00 97.38 91 GLN A C 1
ATOM 738 O O . GLN A 1 91 ? -30.708 -2.795 27.764 1.00 97.38 91 GLN A O 1
ATOM 743 N N . GLY A 1 92 ? -29.285 -4.213 26.757 1.00 96.94 92 GLY A N 1
ATOM 744 C CA . GLY A 1 92 ? -29.944 -5.432 27.225 1.00 96.94 92 GLY A CA 1
ATOM 745 C C . GLY A 1 92 ? -29.975 -5.526 28.752 1.00 96.94 92 GLY A C 1
ATOM 746 O O . GLY A 1 92 ? -31.016 -5.841 29.333 1.00 96.94 92 GLY A O 1
ATOM 747 N N . TRP A 1 93 ? -28.870 -5.174 29.412 1.00 96.62 93 TRP A N 1
ATOM 748 C CA . TRP A 1 93 ? -28.778 -5.137 30.869 1.00 96.62 93 TRP A CA 1
ATOM 749 C C . TRP A 1 93 ? -29.694 -4.075 31.491 1.00 96.62 93 TRP A C 1
ATOM 751 O O . TRP A 1 93 ? -30.402 -4.382 32.451 1.00 96.62 93 TRP A O 1
ATOM 761 N N . VAL A 1 94 ? -29.770 -2.868 30.920 1.00 96.12 94 VAL A N 1
ATOM 762 C CA . VAL A 1 94 ? -30.693 -1.807 31.373 1.00 96.12 94 VAL A CA 1
ATOM 763 C C . VAL A 1 94 ? -32.158 -2.244 31.234 1.00 96.12 94 VAL A C 1
ATOM 765 O O . VAL A 1 94 ? -32.952 -2.094 32.168 1.00 96.12 94 VAL A O 1
ATOM 768 N N . ILE A 1 95 ? -32.534 -2.849 30.103 1.00 95.56 95 ILE A N 1
ATOM 769 C CA . ILE A 1 95 ? -33.894 -3.376 29.895 1.00 95.56 95 ILE A CA 1
ATOM 770 C C . ILE A 1 95 ? -34.200 -4.495 30.898 1.00 95.56 95 ILE A C 1
ATOM 772 O O . ILE A 1 95 ? -35.291 -4.556 31.466 1.00 95.56 95 ILE A O 1
ATOM 776 N N . TRP A 1 96 ? -33.244 -5.385 31.150 1.00 94.25 96 TRP A N 1
ATOM 777 C CA . TRP A 1 96 ? -33.412 -6.445 32.137 1.00 94.25 96 TRP A CA 1
ATOM 778 C C . TRP A 1 96 ? -33.555 -5.893 33.562 1.00 94.25 96 TRP A C 1
ATOM 780 O O . TRP A 1 96 ? -34.456 -6.314 34.289 1.00 94.25 96 TRP A O 1
ATOM 790 N N . MET A 1 97 ? -32.739 -4.907 33.945 1.00 92.69 97 MET A N 1
ATOM 791 C CA . MET A 1 97 ? -32.808 -4.237 35.247 1.00 92.69 97 MET A CA 1
ATOM 792 C C . MET A 1 97 ? -34.161 -3.559 35.464 1.00 92.69 97 MET A C 1
ATOM 794 O O . MET A 1 97 ? -34.781 -3.769 36.502 1.00 92.69 97 MET A O 1
ATOM 798 N N . THR A 1 98 ? -34.663 -2.808 34.480 1.00 90.31 98 THR A N 1
ATOM 799 C CA . THR A 1 98 ? -35.976 -2.138 34.577 1.00 90.31 98 THR A CA 1
ATOM 800 C C . THR A 1 98 ? -37.137 -3.131 34.678 1.00 90.31 98 THR A C 1
ATOM 802 O O . THR A 1 98 ? -38.066 -2.929 35.461 1.00 90.31 98 THR A O 1
ATOM 805 N N . LYS A 1 99 ? -37.081 -4.254 33.950 1.00 87.81 99 LYS A N 1
ATOM 806 C CA . LYS A 1 99 ? -38.060 -5.344 34.103 1.00 87.81 99 LYS A CA 1
ATOM 807 C C . LYS A 1 99 ? -37.974 -5.998 35.484 1.00 87.81 99 LYS A C 1
ATOM 809 O O . LYS A 1 99 ? -39.006 -6.276 36.095 1.00 87.81 99 LYS A O 1
ATOM 814 N N . ARG A 1 100 ? -36.759 -6.227 35.990 1.00 87.50 100 ARG A N 1
ATOM 815 C CA . ARG A 1 100 ? -36.519 -6.822 37.311 1.00 87.50 100 ARG A CA 1
ATOM 816 C C . ARG A 1 100 ? -37.034 -5.929 38.440 1.00 87.50 100 ARG A C 1
ATOM 818 O O . ARG A 1 100 ? -37.696 -6.438 39.341 1.00 87.50 100 ARG A O 1
ATOM 825 N N . THR A 1 101 ? -36.756 -4.626 38.405 1.00 83.62 101 THR A N 1
ATOM 826 C CA . THR A 1 101 ? -37.238 -3.685 39.429 1.00 83.62 101 THR A CA 1
ATOM 827 C C . THR A 1 101 ? -38.756 -3.561 39.402 1.00 83.62 101 THR A C 1
ATOM 829 O O . THR A 1 101 ? -39.373 -3.599 40.461 1.00 83.62 101 THR A O 1
ATOM 832 N N . ARG A 1 102 ? -39.383 -3.523 38.218 1.00 81.19 102 ARG A N 1
ATOM 833 C CA . ARG A 1 102 ? -40.850 -3.540 38.094 1.00 81.19 102 ARG A CA 1
ATOM 834 C C . ARG A 1 102 ? -41.472 -4.774 38.752 1.00 81.19 102 ARG A C 1
ATOM 836 O O . ARG A 1 102 ? -42.381 -4.624 39.559 1.00 81.19 102 ARG A O 1
ATOM 843 N N . LYS A 1 103 ? -40.924 -5.964 38.489 1.00 80.94 103 LYS A N 1
ATOM 844 C CA . LYS A 1 103 ? -41.372 -7.210 39.129 1.00 80.94 103 LYS A CA 1
ATOM 845 C C . LYS A 1 103 ? -41.258 -7.156 40.661 1.00 80.94 103 LYS A C 1
ATOM 847 O O . LYS A 1 103 ? -42.138 -7.650 41.353 1.00 80.94 103 LYS A O 1
ATOM 852 N N . MET A 1 104 ? -40.212 -6.525 41.199 1.00 77.50 104 MET A N 1
ATOM 853 C CA . MET A 1 104 ? -40.027 -6.369 42.652 1.00 77.50 104 MET A CA 1
ATOM 854 C C . MET A 1 104 ? -41.066 -5.431 43.294 1.00 77.50 104 MET A C 1
ATOM 856 O O . MET A 1 104 ? -41.460 -5.668 44.436 1.00 77.50 104 MET A O 1
ATOM 860 N N . TYR A 1 105 ? -41.526 -4.402 42.570 1.00 73.31 105 TYR A N 1
ATOM 861 C CA . TYR A 1 105 ? -42.643 -3.555 43.005 1.00 73.31 105 TYR A CA 1
ATOM 862 C C . TYR A 1 105 ? -43.985 -4.297 42.949 1.00 73.31 105 TYR A C 1
ATOM 864 O O . TYR A 1 105 ? -44.765 -4.184 43.890 1.00 73.31 105 TYR A O 1
ATOM 872 N N . ASP A 1 106 ? -44.241 -5.070 41.886 1.00 76.75 106 ASP A N 1
ATOM 873 C CA . ASP A 1 106 ? -45.489 -5.837 41.729 1.00 76.75 106 ASP A CA 1
ATOM 874 C C . ASP A 1 106 ? -45.611 -6.957 42.787 1.00 76.75 106 ASP A C 1
ATOM 876 O O . ASP A 1 106 ? -46.700 -7.238 43.278 1.00 76.75 106 ASP A O 1
ATOM 880 N N . GLU A 1 107 ? -44.489 -7.562 43.198 1.00 78.56 107 GLU A N 1
ATOM 881 C CA . GLU A 1 107 ? -44.422 -8.565 44.277 1.00 78.56 107 GLU A CA 1
ATOM 882 C C . GLU A 1 107 ? -44.467 -7.961 45.699 1.00 78.56 107 GLU A C 1
ATOM 884 O O . GLU A 1 107 ? -44.382 -8.702 46.679 1.00 78.56 107 GLU A O 1
ATOM 889 N N . GLY A 1 108 ? -44.559 -6.633 45.846 1.00 70.75 108 GLY A N 1
ATOM 890 C CA . GLY A 1 108 ? -44.669 -5.960 47.149 1.00 70.75 108 GLY A CA 1
ATOM 891 C C . GLY A 1 108 ? -43.405 -6.005 48.019 1.00 70.75 108 GLY A C 1
ATOM 892 O O . GLY A 1 108 ? -43.452 -5.636 49.191 1.00 70.75 108 GLY A O 1
ATOM 893 N N . LYS A 1 109 ? -42.262 -6.433 47.465 1.00 66.00 109 LYS A N 1
ATOM 894 C CA . LYS A 1 109 ? -40.978 -6.525 48.187 1.00 66.00 109 LYS A CA 1
ATOM 895 C C . LYS A 1 109 ? -40.307 -5.166 48.407 1.00 66.00 109 LYS A C 1
ATOM 897 O O . LYS A 1 109 ? -39.390 -5.072 49.217 1.00 66.00 109 LYS A O 1
ATOM 902 N N . ILE A 1 110 ? -40.735 -4.127 47.685 1.00 67.56 110 ILE A N 1
ATOM 903 C CA . ILE A 1 110 ? -40.186 -2.766 47.751 1.00 67.56 110 ILE A CA 1
ATOM 904 C C . ILE A 1 110 ? -41.348 -1.764 47.780 1.00 67.56 110 ILE A C 1
ATOM 906 O O . ILE A 1 110 ? -42.246 -1.838 46.939 1.00 67.56 110 ILE A O 1
ATOM 910 N N . ARG A 1 111 ? -41.340 -0.824 48.739 1.00 67.00 111 ARG A N 1
ATOM 911 C CA . ARG A 1 111 ? -42.324 0.272 48.805 1.00 67.00 111 ARG A CA 1
ATOM 912 C C . ARG A 1 111 ? -42.046 1.274 47.688 1.00 67.00 111 ARG A C 1
ATOM 914 O O . ARG A 1 111 ? -40.899 1.653 47.481 1.00 67.00 111 ARG A O 1
ATOM 921 N N . ARG A 1 112 ? -43.085 1.695 46.964 1.00 66.50 112 ARG A N 1
ATOM 922 C CA . ARG A 1 112 ? -42.967 2.843 46.060 1.00 66.50 112 ARG A CA 1
ATOM 923 C C . ARG A 1 112 ? -42.876 4.105 46.903 1.00 66.50 112 ARG A C 1
ATOM 925 O O . ARG A 1 112 ? -43.738 4.311 47.752 1.00 66.50 112 ARG A O 1
ATOM 932 N N . ASP A 1 113 ? -41.854 4.914 46.656 1.00 73.50 113 ASP A N 1
ATOM 933 C CA . ASP A 1 113 ? -41.770 6.237 47.259 1.00 73.50 113 ASP A CA 1
ATOM 934 C C . ASP A 1 113 ? -42.956 7.075 46.772 1.00 73.50 113 ASP A C 1
ATOM 936 O O . ASP A 1 113 ? -43.267 7.119 45.576 1.00 73.50 113 ASP A O 1
ATOM 940 N N . GLU A 1 114 ? -43.661 7.690 47.716 1.00 71.25 114 GLU A N 1
ATOM 941 C CA . GLU A 1 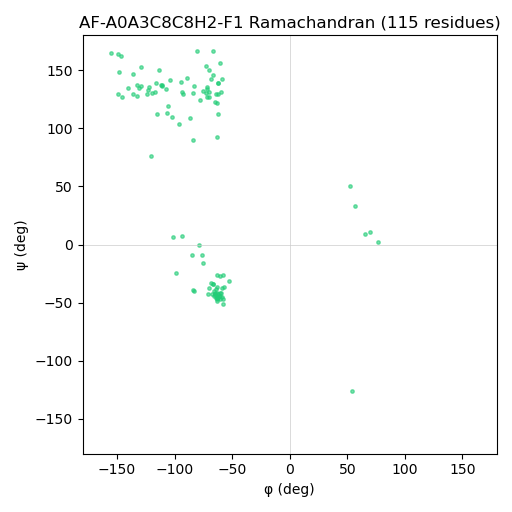114 ? -44.748 8.606 47.404 1.00 71.25 114 GLU A CA 1
ATOM 942 C C . GLU A 1 114 ? -44.151 9.876 46.795 1.00 71.25 114 GLU A C 1
ATOM 944 O O . GLU A 1 114 ? -43.230 10.478 47.350 1.00 71.25 114 GLU A O 1
ATOM 949 N N . VAL A 1 115 ? -44.652 10.271 45.624 1.00 75.12 115 VAL A N 1
ATOM 950 C CA . VAL A 1 115 ? -44.221 11.509 44.970 1.00 75.12 115 VAL A CA 1
ATOM 951 C C . VAL A 1 115 ? -44.653 12.675 45.868 1.00 75.12 115 VAL A C 1
ATOM 953 O O . VAL A 1 115 ? -45.848 12.765 46.168 1.00 75.12 115 VAL A O 1
ATOM 956 N N . PRO A 1 116 ? -43.735 13.548 46.327 1.00 70.81 116 PRO A N 1
ATOM 957 C CA . PRO A 1 116 ? -44.119 14.699 47.134 1.00 70.81 116 PRO A CA 1
ATOM 958 C C . PRO A 1 116 ? -45.079 15.587 46.330 1.00 70.81 116 PRO A C 1
ATOM 960 O O . PRO A 1 116 ? -44.840 15.852 45.150 1.00 70.81 116 PRO A O 1
ATOM 963 N N . LYS A 1 117 ? -46.192 15.961 46.973 1.00 61.16 117 LYS A N 1
ATOM 964 C CA . LYS A 1 117 ? -47.239 16.834 46.423 1.00 61.16 117 LYS A CA 1
ATOM 965 C C . LYS A 1 117 ? -46.746 18.252 46.177 1.00 61.16 117 LYS A C 1
ATOM 967 O O . LYS A 1 117 ? -45.976 18.753 47.025 1.00 61.16 117 LYS A O 1
#